Protein AF-A0A2K2FFT9-F1 (afdb_monomer)

Foldseek 3Di:
DVVVVVVVVVVVVVVVVVVVVVVVVVVVVVVVVCVVPDDDDDDDDDDDDDDDDDDDDPDPDPPDPPDPPVPPCVVVQVVVQVVVCVVVVHDPPDPDGDPDDDDDDPPDDPVVVVVVVVVVVVVD

Sequence (124 aa):
MELAINLTIVGMVVVFIVLILLSAIISLFSKIASAGKTGGKDKMNTKDNDMPAPQAHKDVVEESTAYIEQKDDSELVAVLTAAVIAAMGGSSESNIHVKSYRRIPQISPVWNSVSRKEQIAAKL

Mean predicted aligned error: 20.03 Å

pLDDT: mean 73.74, std 20.92, range [33.72, 97.5]

Radius of gyration: 28.75 Å; Cα contacts (8 Å, |Δi|>4): 12; chains: 1; bounding box: 50×47×72 Å

Organism: NCBI:txid84032

Structure (mmCIF, N/CA/C/O backbone):
data_AF-A0A2K2FFT9-F1
#
_entry.id   AF-A0A2K2FFT9-F1
#
loop_
_atom_site.group_PDB
_atom_site.id
_atom_site.type_symbol
_atom_site.label_atom_id
_atom_site.label_alt_id
_atom_site.label_comp_id
_atom_site.label_asym_id
_atom_site.label_entity_id
_atom_site.label_seq_id
_atom_site.pdbx_PDB_ins_code
_atom_site.Cartn_x
_atom_site.Cartn_y
_atom_site.Cartn_z
_atom_site.occupancy
_atom_site.B_iso_or_equiv
_atom_site.auth_seq_id
_atom_site.auth_comp_id
_atom_site.auth_asym_id
_atom_site.auth_atom_id
_atom_site.pdbx_PDB_model_num
ATOM 1 N N . MET A 1 1 ? 25.307 18.619 -41.785 1.00 67.00 1 MET A N 1
ATOM 2 C CA . MET A 1 1 ? 23.922 18.096 -41.759 1.00 67.00 1 MET A CA 1
ATOM 3 C C . MET A 1 1 ? 23.912 16.570 -41.840 1.00 67.00 1 MET A C 1
ATOM 5 O O . MET A 1 1 ? 23.289 15.959 -40.987 1.00 67.00 1 MET A O 1
ATOM 9 N N . GLU A 1 2 ? 24.708 15.966 -42.728 1.00 78.81 2 GLU A N 1
ATOM 10 C CA . GLU A 1 2 ? 24.891 14.501 -42.862 1.00 78.81 2 GLU A CA 1
ATOM 11 C C . GLU A 1 2 ? 25.230 13.736 -41.561 1.00 78.81 2 GLU A C 1
ATOM 13 O O . GLU A 1 2 ? 24.678 12.677 -41.282 1.00 78.81 2 GLU A O 1
ATOM 18 N N . LEU A 1 3 ? 26.110 14.273 -40.707 1.00 83.44 3 LEU A N 1
ATOM 19 C CA . LEU A 1 3 ? 26.482 13.614 -39.443 1.00 83.44 3 LEU A CA 1
ATOM 20 C C . LEU A 1 3 ? 25.303 13.465 -38.470 1.00 83.44 3 LEU A C 1
ATOM 22 O O . LEU A 1 3 ? 25.175 12.438 -37.808 1.00 83.44 3 LEU A O 1
ATOM 26 N N . ALA A 1 4 ? 24.437 14.479 -38.397 1.00 87.94 4 ALA A N 1
ATOM 27 C CA . ALA A 1 4 ? 23.299 14.474 -37.485 1.00 87.94 4 ALA A CA 1
ATOM 28 C C . ALA A 1 4 ? 22.233 13.465 -37.932 1.00 87.94 4 ALA A C 1
ATOM 30 O O . ALA A 1 4 ? 21.726 12.718 -37.101 1.00 87.94 4 ALA A O 1
ATOM 31 N N . ILE A 1 5 ? 21.939 13.396 -39.236 1.00 91.06 5 ILE A N 1
ATOM 32 C CA . ILE A 1 5 ? 20.963 12.441 -39.779 1.00 91.06 5 ILE A CA 1
ATOM 33 C C . ILE A 1 5 ? 21.455 10.990 -39.667 1.00 91.06 5 ILE A C 1
ATOM 35 O O . ILE A 1 5 ? 20.684 10.103 -39.312 1.00 91.06 5 ILE A O 1
ATOM 39 N N . ASN A 1 6 ? 22.753 10.739 -39.863 1.00 92.94 6 ASN A N 1
ATOM 40 C CA . ASN A 1 6 ? 23.314 9.400 -39.681 1.00 92.94 6 ASN A CA 1
ATOM 41 C C . ASN A 1 6 ? 23.254 8.959 -38.213 1.00 92.94 6 ASN A C 1
ATOM 43 O O . ASN A 1 6 ? 22.894 7.819 -37.927 1.00 92.94 6 ASN A O 1
ATOM 47 N N . LEU A 1 7 ? 23.549 9.862 -37.273 1.00 92.88 7 LEU A N 1
ATOM 48 C CA . LEU A 1 7 ? 23.490 9.553 -35.846 1.00 92.88 7 LEU A CA 1
ATOM 49 C C . LEU A 1 7 ? 22.060 9.262 -35.369 1.00 92.88 7 LEU A C 1
ATOM 51 O O . LEU A 1 7 ? 21.868 8.347 -34.570 1.00 92.88 7 LEU A O 1
ATOM 55 N N . THR A 1 8 ? 21.051 9.989 -35.860 1.00 93.19 8 THR A N 1
ATOM 56 C CA . THR A 1 8 ? 19.649 9.733 -35.487 1.00 93.19 8 THR A CA 1
ATOM 57 C C . THR A 1 8 ? 19.132 8.423 -36.068 1.00 93.19 8 THR A C 1
ATOM 59 O O . THR A 1 8 ? 18.464 7.681 -35.355 1.00 93.19 8 THR A O 1
ATOM 62 N N . ILE A 1 9 ? 19.478 8.092 -37.316 1.00 95.38 9 ILE A N 1
ATOM 63 C CA . ILE A 1 9 ? 19.115 6.808 -37.932 1.00 95.38 9 ILE A CA 1
ATOM 64 C C . ILE A 1 9 ? 19.760 5.654 -37.164 1.00 95.38 9 ILE A C 1
ATOM 66 O O . ILE A 1 9 ? 19.070 4.711 -36.782 1.00 95.38 9 ILE A O 1
ATOM 70 N N . VAL A 1 10 ? 21.062 5.745 -36.877 1.00 95.38 10 VAL A N 1
ATOM 71 C CA . VAL A 1 10 ? 21.776 4.717 -36.107 1.00 95.38 10 VAL A CA 1
ATOM 72 C C . VAL A 1 10 ? 21.190 4.594 -34.701 1.00 95.38 10 VAL A C 1
ATOM 74 O O . VAL A 1 10 ? 20.893 3.485 -34.265 1.00 95.38 10 VAL A O 1
ATOM 77 N N . GLY A 1 11 ? 20.947 5.711 -34.010 1.00 95.25 11 GLY A N 1
ATOM 78 C CA . GLY A 1 11 ? 20.316 5.710 -32.691 1.00 95.25 11 GLY A CA 1
ATOM 79 C C . GLY A 1 11 ? 18.924 5.074 -32.708 1.00 95.25 11 GLY A C 1
ATOM 80 O O . GLY A 1 11 ? 18.627 4.231 -31.864 1.00 95.25 11 GLY A O 1
ATOM 81 N N . MET A 1 12 ? 18.096 5.403 -33.703 1.00 95.06 12 MET A N 1
ATOM 82 C CA . MET A 1 12 ? 16.751 4.843 -33.847 1.00 95.06 12 MET A CA 1
ATOM 83 C C . MET A 1 12 ? 16.784 3.331 -34.104 1.00 95.06 12 MET A C 1
ATOM 85 O O . MET A 1 12 ? 16.020 2.591 -33.487 1.00 95.06 12 MET A O 1
ATOM 89 N N . VAL A 1 13 ? 17.706 2.854 -34.947 1.00 97.00 13 VAL A N 1
ATOM 90 C CA . VAL A 1 13 ? 17.895 1.419 -35.213 1.00 97.00 13 VAL A CA 1
ATOM 91 C C . VAL A 1 13 ? 18.399 0.685 -33.970 1.00 97.00 13 VAL A C 1
ATOM 93 O O . VAL A 1 13 ? 17.861 -0.366 -33.624 1.00 97.00 13 VAL A O 1
ATOM 96 N N . VAL A 1 14 ? 19.390 1.236 -33.262 1.00 96.88 14 VAL A N 1
ATOM 97 C CA . VAL A 1 14 ? 19.937 0.622 -32.041 1.00 96.88 14 VAL A CA 1
ATOM 98 C C . VAL A 1 14 ? 18.859 0.496 -30.968 1.00 96.88 14 VAL A C 1
ATOM 100 O O . VAL A 1 14 ? 18.700 -0.581 -30.398 1.00 96.88 14 VAL A O 1
ATOM 103 N N . VAL A 1 15 ? 18.071 1.548 -30.728 1.00 96.75 15 VAL A N 1
ATOM 104 C CA . VAL A 1 15 ? 16.961 1.501 -29.763 1.00 96.75 15 VAL A CA 1
ATOM 105 C C . VAL A 1 15 ? 15.940 0.435 -30.161 1.00 96.75 15 VAL A C 1
ATOM 107 O O . VAL A 1 15 ? 15.517 -0.351 -29.314 1.00 96.75 15 VAL A O 1
ATOM 110 N N . PHE A 1 16 ? 15.589 0.343 -31.446 1.00 97.38 16 PHE A N 1
ATOM 111 C CA . PHE A 1 16 ? 14.656 -0.671 -31.939 1.00 97.38 16 PHE A CA 1
ATOM 112 C C . PHE A 1 16 ? 15.170 -2.101 -31.697 1.00 97.38 16 PHE A C 1
ATOM 114 O O . PHE A 1 16 ? 14.426 -2.953 -31.210 1.00 97.38 16 PHE A O 1
ATOM 121 N N . ILE A 1 17 ? 16.460 -2.353 -31.950 1.00 97.50 17 ILE A N 1
ATOM 122 C CA . ILE A 1 17 ? 17.105 -3.649 -31.684 1.00 97.50 17 ILE A CA 1
ATOM 123 C C . ILE A 1 17 ? 17.099 -3.966 -30.185 1.00 97.50 17 ILE A C 1
ATOM 125 O O . ILE A 1 17 ? 16.756 -5.083 -29.800 1.00 97.50 17 ILE A O 1
ATOM 129 N N . VAL A 1 18 ? 17.439 -2.997 -29.330 1.00 97.25 18 VAL A N 1
ATOM 130 C CA . VAL A 1 18 ? 17.451 -3.183 -27.870 1.00 97.25 18 VAL A CA 1
ATOM 131 C C . VAL A 1 18 ? 16.061 -3.559 -27.353 1.00 97.25 18 VAL A C 1
ATOM 133 O O . VAL A 1 18 ? 15.947 -4.487 -26.554 1.00 97.25 18 VAL A O 1
ATOM 136 N N . LEU A 1 19 ? 14.998 -2.909 -27.839 1.00 96.56 19 LEU A N 1
ATOM 137 C CA . LEU A 1 19 ? 13.622 -3.235 -27.448 1.00 96.56 19 LEU A CA 1
ATOM 138 C C . LEU A 1 19 ? 13.206 -4.646 -27.888 1.00 96.56 19 LEU A C 1
ATOM 140 O O . LEU A 1 19 ? 12.595 -5.374 -27.102 1.00 96.56 19 LEU A O 1
ATOM 144 N N . ILE A 1 20 ? 13.569 -5.060 -29.107 1.00 96.19 20 ILE A N 1
ATOM 145 C CA . ILE A 1 20 ? 13.310 -6.423 -29.599 1.00 96.19 20 ILE A CA 1
ATOM 146 C C . ILE A 1 20 ? 14.047 -7.454 -28.742 1.00 96.19 20 ILE A C 1
ATOM 148 O O . ILE A 1 20 ? 13.443 -8.442 -28.326 1.00 96.19 20 ILE A O 1
ATOM 152 N N . LEU A 1 21 ? 15.331 -7.228 -28.449 1.00 96.75 21 LEU A N 1
ATOM 153 C CA . LEU A 1 21 ? 16.128 -8.135 -27.622 1.00 96.75 21 LEU A CA 1
ATOM 154 C C . LEU A 1 21 ? 15.559 -8.247 -26.209 1.00 96.75 21 LEU A C 1
ATOM 156 O O . LEU A 1 21 ? 15.412 -9.354 -25.696 1.00 96.75 21 LEU A O 1
ATOM 160 N N . LEU A 1 22 ? 15.182 -7.122 -25.598 1.00 95.62 22 LEU A N 1
ATOM 161 C CA . LEU A 1 22 ? 14.599 -7.112 -24.261 1.00 95.62 22 LEU A CA 1
ATOM 162 C C . LEU A 1 22 ? 13.266 -7.874 -24.233 1.00 95.62 22 LEU A C 1
ATOM 164 O O . LEU A 1 22 ? 13.054 -8.718 -23.363 1.00 95.62 22 LEU A O 1
ATOM 168 N N . SER A 1 23 ? 12.407 -7.648 -25.232 1.00 93.94 23 SER A N 1
ATOM 169 C CA . SER A 1 23 ? 11.148 -8.381 -25.399 1.00 93.94 23 SER A CA 1
ATOM 170 C C . SER A 1 23 ? 11.375 -9.887 -25.585 1.00 93.94 23 SER A C 1
ATOM 172 O O . SER A 1 23 ? 10.724 -10.697 -24.922 1.00 93.94 23 SER A O 1
ATOM 174 N N . ALA A 1 24 ? 12.341 -10.277 -26.421 1.00 94.00 24 ALA A N 1
ATOM 175 C CA . ALA A 1 24 ? 12.678 -11.676 -26.671 1.00 94.00 24 ALA A CA 1
ATOM 176 C C . ALA A 1 24 ? 13.196 -12.384 -25.409 1.00 94.00 24 ALA A C 1
ATOM 178 O O . ALA A 1 24 ? 12.773 -13.503 -25.121 1.00 94.00 24 ALA A O 1
ATOM 179 N N . ILE A 1 25 ? 14.060 -11.726 -24.627 1.00 93.81 25 ILE A N 1
ATOM 180 C CA . ILE A 1 25 ? 14.590 -12.266 -23.366 1.00 93.81 25 ILE A CA 1
ATOM 181 C C . ILE A 1 25 ? 13.456 -12.483 -22.358 1.00 93.81 25 ILE A C 1
ATOM 183 O O . ILE A 1 25 ? 13.342 -13.571 -21.794 1.00 93.81 25 ILE A O 1
ATOM 187 N N . ILE A 1 26 ? 12.576 -11.492 -22.172 1.00 92.19 26 ILE A N 1
ATOM 188 C CA . ILE A 1 26 ? 11.420 -11.608 -21.268 1.00 92.19 26 ILE A CA 1
ATOM 189 C C . ILE A 1 26 ? 10.485 -12.735 -21.729 1.00 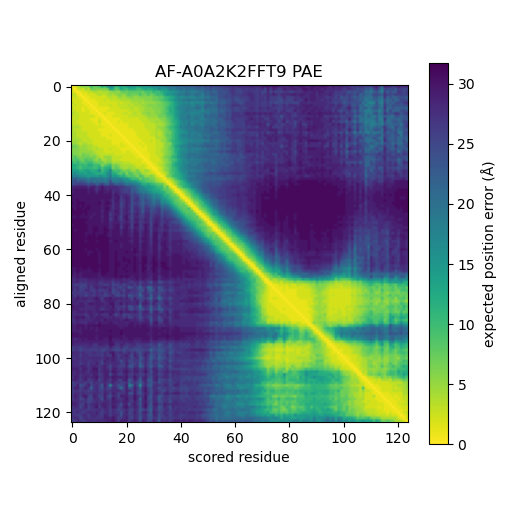92.19 26 ILE A C 1
ATOM 191 O O . ILE A 1 26 ? 10.027 -13.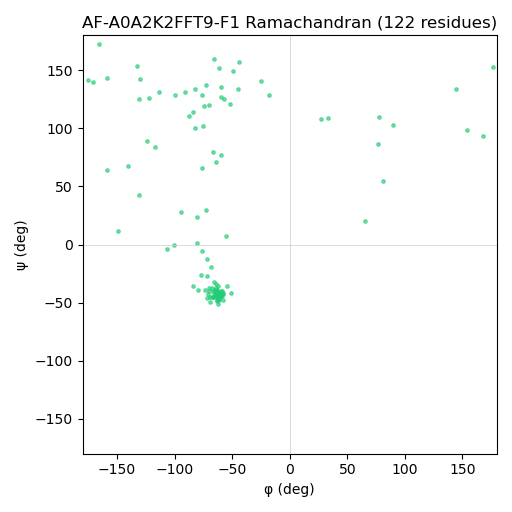532 -20.911 1.00 92.19 26 ILE A O 1
ATOM 195 N N . SER A 1 27 ? 10.235 -12.849 -23.037 1.00 88.94 27 SER A N 1
ATOM 196 C CA . SER A 1 27 ? 9.407 -13.918 -23.606 1.00 88.94 27 SER A CA 1
ATOM 197 C C . SER A 1 27 ? 10.020 -15.301 -23.381 1.00 88.94 27 SER A C 1
ATOM 199 O O . SER A 1 27 ? 9.308 -16.239 -23.024 1.00 88.94 27 SER A O 1
ATOM 201 N N . LEU A 1 28 ? 11.342 -15.436 -23.517 1.00 87.44 28 LEU A N 1
ATOM 202 C CA . LEU A 1 28 ? 12.043 -16.696 -23.291 1.00 87.44 28 LEU A CA 1
ATOM 203 C C . LEU A 1 28 ? 12.000 -17.103 -21.812 1.00 87.44 28 LEU A C 1
ATOM 205 O O . LEU A 1 28 ? 11.645 -18.243 -21.515 1.00 87.44 28 LEU A O 1
ATOM 209 N N . PHE A 1 29 ? 12.258 -16.170 -20.889 1.00 85.44 29 PHE A N 1
ATOM 210 C CA . PHE A 1 29 ? 12.095 -16.406 -19.450 1.00 85.44 29 PHE A CA 1
ATOM 211 C C . PHE A 1 29 ? 10.654 -16.767 -19.088 1.00 85.44 29 PHE A C 1
ATOM 213 O O . PHE A 1 29 ? 10.437 -17.720 -18.346 1.00 85.44 29 PHE A O 1
ATOM 220 N N . SER A 1 30 ? 9.666 -16.066 -19.648 1.00 78.31 30 SER A N 1
ATOM 221 C CA . SER A 1 30 ? 8.248 -16.382 -19.456 1.00 78.31 30 SER A CA 1
ATOM 222 C C . SER A 1 30 ? 7.910 -17.784 -19.963 1.00 78.31 30 SER A C 1
ATOM 224 O O . SER A 1 30 ? 7.233 -18.540 -19.270 1.00 78.31 30 SER A O 1
ATOM 226 N N . LYS A 1 31 ? 8.423 -18.182 -21.131 1.00 77.81 31 LYS A N 1
ATOM 227 C CA . LYS A 1 31 ? 8.170 -19.500 -21.723 1.00 77.81 31 LYS A CA 1
ATOM 228 C C . LYS A 1 31 ? 8.852 -20.628 -20.946 1.00 77.81 31 LYS A C 1
ATOM 230 O O . LYS A 1 31 ? 8.249 -21.681 -20.778 1.00 77.81 31 LYS A O 1
ATOM 235 N N . ILE A 1 32 ? 10.060 -20.398 -20.426 1.00 77.50 32 ILE A N 1
ATOM 236 C CA . ILE A 1 32 ? 10.776 -21.345 -19.555 1.00 77.50 32 ILE A CA 1
ATOM 237 C C . ILE A 1 32 ? 10.076 -21.462 -18.192 1.00 77.50 32 ILE A C 1
ATOM 239 O O . ILE A 1 32 ? 9.832 -22.572 -17.728 1.00 77.50 32 ILE A O 1
ATOM 243 N N . ALA A 1 33 ? 9.673 -20.343 -17.582 1.00 69.56 33 ALA A N 1
ATOM 244 C CA . ALA A 1 33 ? 8.916 -20.334 -16.328 1.00 69.56 33 ALA A CA 1
ATOM 245 C C . ALA A 1 33 ? 7.526 -20.983 -16.479 1.00 69.56 33 ALA A C 1
ATOM 247 O O . ALA A 1 33 ? 7.052 -21.664 -15.573 1.00 69.56 33 ALA A O 1
ATOM 248 N N . SER A 1 34 ? 6.894 -20.830 -17.646 1.00 61.16 34 SER A N 1
ATOM 249 C CA . SER A 1 34 ? 5.608 -21.464 -17.965 1.00 61.16 34 SER A CA 1
ATOM 250 C C . SER A 1 34 ? 5.749 -22.950 -18.307 1.00 61.16 34 SER A C 1
ATOM 252 O O . SER A 1 34 ? 4.816 -23.713 -18.078 1.00 61.16 34 SER A O 1
ATOM 254 N N . ALA A 1 35 ? 6.909 -23.397 -18.802 1.00 59.22 35 ALA A N 1
ATOM 255 C CA . ALA A 1 35 ? 7.176 -24.810 -19.084 1.00 59.22 35 ALA A CA 1
ATOM 256 C C . ALA A 1 35 ? 7.273 -25.677 -17.811 1.00 59.22 35 ALA A C 1
ATOM 258 O O . ALA A 1 35 ? 7.080 -26.887 -17.890 1.00 59.22 35 ALA A O 1
ATOM 259 N N . GLY A 1 36 ? 7.500 -25.074 -16.637 1.00 56.81 36 GLY A N 1
ATOM 260 C CA . GLY A 1 36 ? 7.397 -25.748 -15.335 1.00 56.81 36 GLY A CA 1
ATOM 261 C C . GLY A 1 36 ? 5.958 -25.982 -14.846 1.00 56.81 36 GLY A C 1
ATOM 262 O O . GLY A 1 36 ? 5.761 -26.638 -13.825 1.00 56.81 36 GLY A O 1
ATOM 263 N N . LYS A 1 37 ? 4.942 -25.469 -15.556 1.00 52.72 37 LYS A N 1
ATOM 264 C CA . LYS A 1 37 ? 3.519 -25.619 -15.224 1.00 52.72 37 LYS A CA 1
ATOM 265 C C . LYS A 1 37 ? 2.821 -26.394 -16.346 1.00 52.72 37 LYS A C 1
ATOM 267 O O . LYS A 1 37 ? 2.281 -25.828 -17.290 1.00 52.72 37 LYS A O 1
ATOM 272 N N . THR A 1 38 ? 2.910 -27.718 -16.256 1.00 48.16 38 THR A N 1
ATOM 273 C CA . THR A 1 38 ? 2.337 -28.699 -17.187 1.00 48.16 38 THR A CA 1
ATOM 274 C C . THR A 1 38 ? 0.894 -28.396 -17.601 1.00 48.16 38 THR A C 1
ATOM 276 O O . THR A 1 38 ? 0.025 -28.232 -16.752 1.00 48.16 38 THR A O 1
ATOM 279 N N . GLY A 1 39 ? 0.641 -28.507 -18.909 1.00 44.03 39 GLY A N 1
ATOM 280 C CA . GLY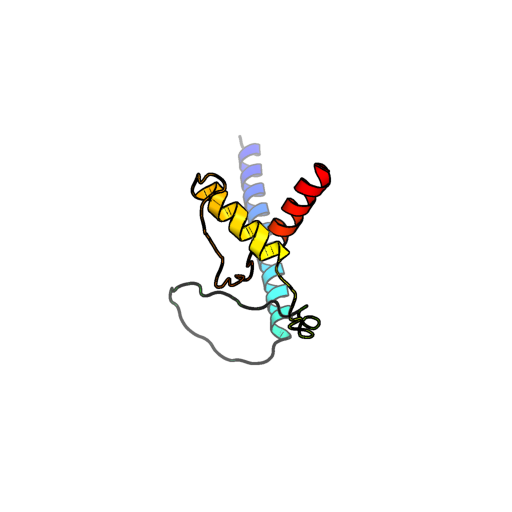 A 1 39 ? -0.571 -29.135 -19.442 1.00 44.03 39 GLY A CA 1
ATOM 281 C C . GLY A 1 39 ? -1.786 -28.236 -19.662 1.00 44.03 39 GLY A C 1
ATOM 282 O O . GLY A 1 39 ? -2.560 -27.980 -18.749 1.00 44.03 39 GLY A O 1
ATOM 283 N N . GLY A 1 40 ? -2.031 -27.885 -20.926 1.00 37.75 40 GLY A N 1
ATOM 284 C CA . GLY A 1 40 ? -3.316 -27.345 -21.367 1.00 37.75 40 GLY A CA 1
ATOM 285 C C . GLY A 1 40 ? -3.266 -26.752 -22.771 1.00 37.75 40 GLY A C 1
ATOM 286 O O . GLY A 1 40 ? -2.924 -25.590 -22.941 1.00 37.75 40 GLY A O 1
ATOM 287 N N . LYS A 1 41 ? -3.611 -27.576 -23.767 1.00 42.84 41 LYS A N 1
ATOM 288 C CA . LYS A 1 41 ? -4.122 -27.195 -25.102 1.00 42.84 41 LYS A CA 1
ATOM 289 C C . LYS A 1 41 ? -5.183 -26.081 -24.955 1.00 42.84 41 LYS A C 1
ATOM 291 O O . LYS A 1 41 ? -5.833 -26.018 -23.924 1.00 42.84 41 LYS A O 1
ATOM 296 N N . ASP A 1 42 ? -5.514 -25.224 -25.905 1.00 39.91 42 ASP A N 1
ATOM 297 C CA . ASP A 1 42 ? -5.269 -25.143 -27.334 1.00 39.91 42 ASP A CA 1
ATOM 298 C C . ASP A 1 42 ? -5.619 -23.705 -27.759 1.00 39.91 42 ASP A C 1
ATOM 300 O O . ASP A 1 42 ? -6.157 -22.906 -26.993 1.00 39.91 42 ASP A O 1
ATOM 304 N N . LYS A 1 43 ? -5.310 -23.406 -29.012 1.00 43.84 43 LYS A N 1
ATOM 305 C CA . LYS A 1 43 ? -5.573 -22.158 -29.731 1.00 43.84 43 LYS A CA 1
ATOM 306 C C . LYS A 1 43 ? -7.028 -21.665 -29.606 1.00 43.84 43 LYS A C 1
ATOM 308 O O . LYS A 1 43 ? -7.952 -22.466 -29.673 1.00 43.84 43 LYS A O 1
ATOM 313 N N . MET A 1 44 ? -7.208 -20.340 -29.651 1.00 34.31 44 MET A N 1
ATOM 314 C CA . MET A 1 44 ? -7.873 -19.615 -30.757 1.00 34.31 44 MET A CA 1
ATOM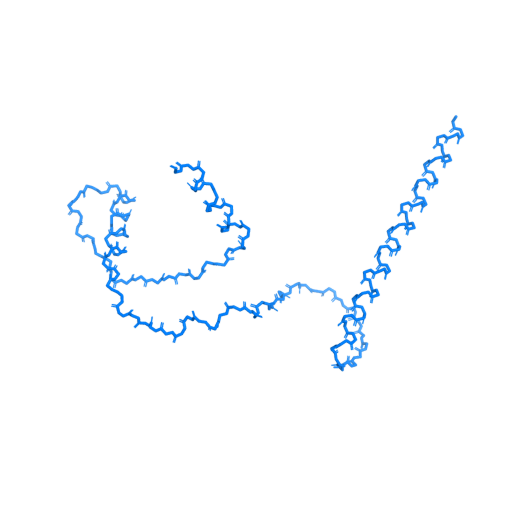 315 C C . MET A 1 44 ? -8.702 -18.405 -30.268 1.00 34.31 44 MET A C 1
ATOM 317 O O . MET A 1 44 ? -9.553 -18.530 -29.398 1.00 34.31 44 MET A O 1
ATOM 321 N N . ASN A 1 45 ? -8.510 -17.289 -30.981 1.00 34.56 45 ASN A N 1
ATOM 322 C CA . ASN A 1 45 ? -9.378 -16.114 -31.141 1.00 34.56 45 ASN A CA 1
ATOM 323 C C . ASN A 1 45 ? -9.455 -15.065 -30.019 1.00 34.56 45 ASN A C 1
ATOM 325 O O . ASN A 1 45 ? -10.097 -15.237 -28.993 1.00 34.56 45 ASN A O 1
ATOM 329 N N . THR A 1 46 ? -8.876 -13.901 -30.343 1.00 38.28 46 THR A N 1
ATOM 330 C CA . THR A 1 46 ? -9.610 -12.638 -30.531 1.00 38.28 46 THR A CA 1
ATOM 331 C C . THR A 1 46 ? -10.914 -12.524 -29.751 1.00 38.28 46 THR A C 1
ATOM 333 O O . THR A 1 46 ? -11.928 -13.074 -30.171 1.00 38.28 46 THR A O 1
ATOM 336 N N . LYS A 1 47 ? -10.938 -11.691 -28.717 1.00 33.72 47 LYS A N 1
ATOM 337 C CA . LYS A 1 47 ? -11.406 -10.297 -28.773 1.00 33.72 47 LYS A CA 1
ATOM 338 C C . LYS A 1 47 ? -11.351 -9.734 -27.357 1.00 33.72 47 LYS A C 1
ATOM 340 O O . LYS A 1 47 ? -11.426 -10.492 -26.396 1.00 33.72 47 LYS A O 1
ATOM 345 N N . ASP A 1 48 ? -11.192 -8.422 -27.287 1.00 41.62 48 ASP A N 1
ATOM 346 C CA . ASP A 1 48 ? -11.420 -7.557 -26.134 1.00 41.62 48 ASP A CA 1
ATOM 347 C C . ASP A 1 48 ? -12.293 -8.185 -25.045 1.00 41.62 48 ASP A C 1
ATOM 349 O O . ASP A 1 48 ? -13.402 -8.632 -25.335 1.00 41.62 48 ASP A O 1
ATOM 353 N N . ASN A 1 49 ? -11.825 -8.159 -23.802 1.00 33.97 49 ASN A N 1
ATOM 354 C CA . ASN A 1 49 ? -12.604 -7.658 -22.677 1.00 33.97 49 ASN A CA 1
ATOM 355 C C . ASN A 1 49 ? -11.759 -7.657 -21.409 1.00 33.97 49 ASN A C 1
ATOM 357 O O . ASN A 1 49 ? -10.960 -8.561 -21.175 1.00 33.97 49 ASN A O 1
ATOM 361 N N . ASP A 1 50 ? -11.993 -6.601 -20.639 1.00 35.69 50 ASP A N 1
ATOM 362 C CA . ASP A 1 50 ? -11.991 -6.563 -19.186 1.00 35.69 50 ASP A CA 1
ATOM 363 C C . ASP A 1 50 ? -11.016 -7.480 -18.468 1.00 35.69 50 ASP A C 1
ATOM 365 O O . ASP A 1 50 ? -11.211 -8.679 -18.329 1.00 35.69 50 ASP A O 1
ATOM 369 N N . MET A 1 51 ? -10.013 -6.827 -17.904 1.00 39.06 51 MET A N 1
ATOM 370 C CA . MET A 1 51 ? -9.171 -7.302 -16.825 1.00 39.06 51 MET A CA 1
ATOM 371 C C . MET A 1 51 ? -10.011 -7.802 -15.631 1.00 39.06 51 MET A C 1
ATOM 373 O O . MET A 1 51 ? -10.670 -6.985 -14.983 1.00 39.06 51 MET A O 1
ATOM 377 N N . PRO A 1 52 ? -9.881 -9.079 -15.214 1.00 43.38 52 PRO A N 1
ATOM 378 C CA . PRO A 1 52 ? -10.097 -9.468 -13.834 1.00 43.38 52 PRO A CA 1
ATOM 379 C C . PRO A 1 52 ? -8.768 -9.941 -13.226 1.00 43.38 52 PRO A C 1
ATOM 381 O O . PRO A 1 52 ? -8.014 -10.733 -13.789 1.00 43.38 52 PRO A O 1
ATOM 384 N N . ALA A 1 53 ? -8.505 -9.391 -12.048 1.00 45.94 53 ALA A N 1
ATOM 385 C CA . ALA A 1 53 ? -7.424 -9.653 -11.106 1.00 45.94 53 ALA A CA 1
ATOM 386 C C . ALA A 1 53 ? -6.747 -11.040 -11.144 1.00 45.94 53 ALA A C 1
ATOM 388 O O . ALA A 1 53 ? -7.417 -12.072 -11.106 1.00 45.94 53 ALA A O 1
ATOM 389 N N . PRO A 1 54 ? -5.416 -11.066 -10.978 1.00 45.94 54 PRO A N 1
ATOM 390 C CA . PRO A 1 54 ? -4.760 -12.220 -10.369 1.00 45.94 54 PRO A CA 1
ATOM 391 C C . PRO A 1 54 ? -4.689 -12.127 -8.841 1.00 45.94 54 PRO A C 1
ATOM 393 O O . PRO A 1 54 ? -3.937 -11.348 -8.255 1.00 45.94 54 PRO A O 1
ATOM 396 N N . GLN A 1 55 ? -5.464 -13.002 -8.205 1.00 45.72 55 GLN A N 1
ATOM 397 C CA . GLN A 1 55 ? -5.148 -13.563 -6.898 1.00 45.72 55 GLN A CA 1
ATOM 398 C C . GLN A 1 55 ? -3.807 -14.309 -6.965 1.00 45.72 55 GLN A C 1
ATOM 400 O O . GLN A 1 55 ? -3.609 -15.103 -7.883 1.00 45.72 55 GLN A O 1
ATOM 405 N N . ALA A 1 56 ? -2.943 -14.095 -5.969 1.00 42.41 56 ALA A N 1
ATOM 406 C CA . ALA A 1 56 ? -2.197 -15.121 -5.223 1.00 42.41 56 ALA A CA 1
ATOM 407 C C . ALA A 1 56 ? -0.893 -14.542 -4.651 1.00 42.41 56 ALA A C 1
ATOM 409 O O . ALA A 1 56 ? 0.137 -14.526 -5.312 1.00 42.41 56 ALA A O 1
ATOM 410 N N . HIS A 1 57 ? -0.919 -14.171 -3.374 1.00 40.62 57 HIS A N 1
ATOM 411 C CA . HIS A 1 57 ? 0.222 -14.416 -2.497 1.00 40.62 57 HIS A CA 1
ATOM 412 C C . HIS A 1 57 ? -0.298 -15.227 -1.312 1.00 40.62 57 HIS A C 1
ATOM 414 O O . HIS A 1 57 ? -0.799 -14.695 -0.326 1.00 40.62 57 HIS A O 1
ATOM 420 N N . LYS A 1 58 ? -0.258 -16.551 -1.491 1.00 49.50 58 LYS A N 1
ATOM 421 C CA . LYS A 1 58 ? -0.127 -17.506 -0.397 1.00 49.50 58 LYS A CA 1
ATOM 422 C C . LYS A 1 58 ? 1.360 -17.562 -0.083 1.00 49.50 58 LYS A C 1
ATOM 424 O O . LYS A 1 58 ? 2.096 -18.162 -0.848 1.00 49.50 58 LYS A O 1
ATOM 429 N N . ASP A 1 59 ? 1.768 -16.868 0.962 1.00 48.56 59 ASP A N 1
ATOM 430 C CA . ASP A 1 59 ? 2.769 -17.343 1.913 1.00 48.56 59 ASP A CA 1
ATOM 431 C C . ASP A 1 59 ? 2.785 -16.364 3.089 1.00 48.56 59 ASP A C 1
ATOM 433 O O . ASP A 1 59 ? 2.662 -15.155 2.901 1.00 48.56 59 ASP A O 1
ATOM 437 N N . VAL A 1 60 ? 2.915 -16.908 4.298 1.00 46.38 60 VAL A N 1
ATOM 438 C CA . VAL A 1 60 ? 2.876 -16.220 5.603 1.00 46.38 60 VAL A CA 1
ATOM 439 C C . VAL A 1 60 ? 1.472 -15.905 6.151 1.00 46.38 60 VAL A C 1
ATOM 441 O O . VAL A 1 60 ? 1.171 -14.783 6.541 1.00 46.38 60 VAL A O 1
ATOM 444 N N . VAL A 1 61 ? 0.610 -16.920 6.260 1.00 49.62 61 VAL A N 1
ATOM 445 C CA . VAL A 1 61 ? -0.429 -16.954 7.312 1.00 49.62 61 VAL A CA 1
ATOM 446 C C . VAL A 1 61 ? -0.543 -18.387 7.826 1.00 49.62 61 VAL A C 1
ATOM 448 O O . VAL A 1 61 ? -1.528 -19.076 7.591 1.00 49.62 61 VAL A O 1
ATOM 451 N N . GLU A 1 62 ? 0.498 -18.862 8.499 1.00 49.44 62 GLU A N 1
ATOM 452 C CA . GLU A 1 62 ? 0.423 -20.098 9.284 1.00 49.44 62 GLU A CA 1
ATOM 453 C C . GLU A 1 62 ? 1.005 -19.873 10.684 1.00 49.44 62 GLU A C 1
ATOM 455 O O . GLU A 1 62 ? 1.740 -20.689 11.209 1.00 49.44 62 GLU A O 1
ATOM 460 N N . GLU A 1 63 ? 0.679 -18.727 11.293 1.00 48.78 63 GLU A N 1
ATOM 461 C CA . GLU A 1 63 ? 0.776 -18.538 12.747 1.00 48.78 63 GLU A CA 1
ATOM 462 C C . GLU A 1 63 ? -0.126 -17.374 13.202 1.00 48.78 63 GLU A C 1
ATOM 464 O O . GLU A 1 63 ? 0.319 -16.312 13.619 1.00 48.78 63 GLU A O 1
ATOM 469 N N . SER A 1 64 ? -1.443 -17.516 13.041 1.00 45.25 64 SER A N 1
ATOM 470 C CA . SER A 1 64 ? -2.404 -16.617 13.714 1.00 45.25 64 SER A CA 1
ATOM 471 C C . SER A 1 64 ? -3.736 -17.302 14.037 1.00 45.25 64 SER A C 1
ATOM 473 O O . SER A 1 64 ? -4.703 -16.641 14.413 1.00 45.25 64 SER A O 1
ATOM 475 N N . THR A 1 65 ? -3.811 -18.628 13.915 1.00 48.31 65 THR A N 1
ATOM 476 C CA . THR A 1 65 ? -5.016 -19.407 14.239 1.00 48.31 65 THR A CA 1
ATOM 477 C C . THR A 1 65 ? -4.993 -19.963 15.659 1.00 48.31 65 THR A C 1
ATOM 479 O O . THR A 1 65 ? -5.618 -20.982 15.939 1.00 48.31 65 THR A O 1
ATOM 482 N N . ALA A 1 66 ? -4.297 -19.297 16.574 1.00 47.00 66 ALA A N 1
ATOM 483 C CA . ALA A 1 66 ? -4.397 -19.596 17.987 1.00 47.00 66 ALA A CA 1
ATOM 484 C C . ALA A 1 66 ? -4.831 -18.322 18.707 1.00 47.00 66 ALA A C 1
ATOM 486 O O . ALA A 1 66 ? -4.215 -17.271 18.558 1.00 47.00 66 ALA A O 1
ATOM 487 N N . TYR A 1 67 ? -5.908 -18.461 19.475 1.00 37.47 67 TYR A N 1
ATOM 488 C CA . TYR A 1 67 ? -6.472 -17.460 20.370 1.00 37.47 67 TYR A CA 1
ATOM 489 C C . TYR A 1 67 ? -7.266 -16.355 19.650 1.00 37.47 67 TYR A C 1
ATOM 491 O O . TYR A 1 67 ? -6.828 -15.219 19.484 1.00 37.47 67 TYR A O 1
ATOM 499 N N . ILE A 1 68 ? -8.558 -16.637 19.425 1.00 46.59 68 ILE A N 1
ATOM 500 C CA . ILE A 1 68 ? -9.566 -15.701 19.945 1.00 46.59 68 ILE A CA 1
ATOM 501 C C . ILE A 1 68 ? -9.333 -15.683 21.460 1.00 46.59 68 ILE A C 1
ATOM 503 O O . ILE A 1 68 ? -9.988 -16.377 22.230 1.00 46.59 68 ILE A O 1
ATOM 507 N N . GLU A 1 69 ? -8.285 -14.977 21.874 1.00 42.69 69 GLU A N 1
ATOM 508 C CA . GLU A 1 69 ? -8.203 -14.455 23.214 1.00 42.69 69 GLU A CA 1
ATOM 509 C C . GLU A 1 69 ? -9.473 -13.617 23.306 1.00 42.69 69 GLU A C 1
ATOM 511 O O . GLU A 1 69 ? -9.735 -12.779 22.433 1.00 42.69 69 GLU A O 1
ATOM 516 N N . GLN A 1 70 ? -10.305 -13.880 24.305 1.00 48.78 70 GLN A N 1
ATOM 517 C CA . GLN A 1 70 ? -11.265 -12.897 24.774 1.00 48.78 70 GLN A CA 1
ATOM 518 C C . GLN A 1 70 ? -10.430 -11.738 25.320 1.00 48.78 70 GLN A C 1
ATOM 520 O O . GLN A 1 70 ? -10.229 -11.594 26.520 1.00 48.78 70 GLN A O 1
ATOM 525 N N . LYS A 1 71 ? -9.797 -11.021 24.394 1.00 54.31 71 LYS A N 1
ATOM 526 C CA . LYS A 1 71 ? -8.884 -9.942 24.657 1.00 54.31 71 LYS A CA 1
ATOM 527 C C . LYS A 1 71 ? -9.787 -8.854 25.173 1.00 54.31 71 LYS A C 1
ATOM 529 O O . LYS A 1 71 ? -10.775 -8.504 24.522 1.00 54.31 71 LYS A O 1
ATOM 534 N N . ASP A 1 72 ? -9.510 -8.433 26.392 1.00 68.56 72 ASP A N 1
ATOM 535 C CA . ASP A 1 72 ? -10.220 -7.348 27.031 1.00 68.56 72 ASP A CA 1
ATOM 536 C C . ASP A 1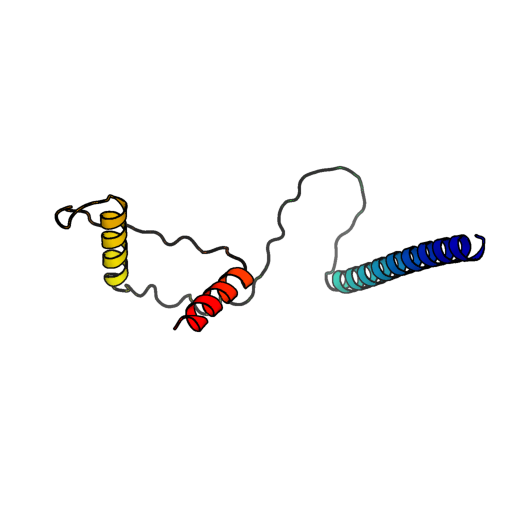 72 ? -9.877 -6.070 26.254 1.00 68.56 72 ASP A C 1
ATOM 538 O O . ASP A 1 72 ? -8.977 -5.315 26.606 1.00 68.56 72 ASP A O 1
ATOM 542 N N . ASP A 1 73 ? -10.547 -5.872 25.115 1.00 84.06 73 ASP A N 1
ATOM 543 C CA . ASP A 1 73 ? -10.363 -4.764 24.174 1.00 84.06 73 ASP A CA 1
ATOM 544 C C . ASP A 1 73 ? -10.932 -3.451 24.775 1.00 84.06 73 ASP A C 1
ATOM 546 O O . ASP A 1 73 ? -11.377 -2.550 24.060 1.00 84.06 73 ASP A O 1
ATOM 550 N N . SER A 1 74 ? -10.913 -3.324 26.105 1.00 86.44 74 SER A N 1
ATOM 551 C CA . SER A 1 74 ? -11.368 -2.173 26.884 1.00 86.44 74 SER A CA 1
ATOM 552 C C . SER A 1 74 ? -10.614 -0.900 26.499 1.00 86.44 74 SER A C 1
ATOM 554 O O . SER A 1 74 ? -11.237 0.143 26.303 1.00 86.44 74 SER A O 1
ATOM 556 N N . GLU A 1 75 ? -9.302 -0.999 26.267 1.00 89.31 75 GLU A N 1
ATOM 557 C CA . GLU A 1 75 ? -8.468 0.091 25.747 1.00 89.31 75 GLU A CA 1
ATOM 558 C C . GLU A 1 75 ? -8.976 0.595 24.388 1.00 89.31 75 GLU A C 1
ATOM 560 O O . GLU A 1 75 ? -9.075 1.798 24.143 1.00 89.31 75 GLU A O 1
ATOM 565 N N . LEU A 1 76 ? -9.362 -0.321 23.498 1.00 90.50 76 LEU A N 1
ATOM 566 C CA . LEU A 1 76 ? -9.837 0.025 22.159 1.00 90.50 76 LEU A CA 1
ATOM 567 C C . LEU A 1 76 ? -11.232 0.627 22.189 1.00 90.50 76 LEU A C 1
ATOM 569 O O . LEU A 1 76 ? -11.499 1.580 21.459 1.00 90.50 76 LEU A O 1
ATOM 573 N N . VAL A 1 77 ? -12.112 0.097 23.038 1.00 89.44 77 VAL A N 1
ATOM 574 C CA . VAL A 1 77 ? -13.439 0.669 23.268 1.00 89.44 77 VAL A CA 1
ATOM 575 C C . VAL A 1 77 ? -13.314 2.075 23.859 1.00 89.44 77 VAL A C 1
ATOM 577 O O . VAL A 1 77 ? -14.023 2.973 23.405 1.00 89.44 77 VAL A O 1
ATOM 580 N N . ALA A 1 78 ? -12.386 2.304 24.794 1.00 89.62 78 ALA A N 1
ATOM 581 C CA . ALA A 1 78 ? -12.136 3.620 25.378 1.00 89.62 78 ALA A CA 1
ATOM 582 C C . ALA A 1 78 ? -11.654 4.634 24.329 1.00 89.62 78 ALA A C 1
ATOM 584 O O . ALA A 1 78 ? -12.251 5.702 24.186 1.00 89.62 78 ALA A O 1
ATOM 585 N N . VAL A 1 79 ? -10.632 4.283 23.540 1.00 91.75 79 VAL A N 1
ATOM 586 C CA . VAL A 1 79 ? -10.104 5.152 22.474 1.00 91.75 79 VAL A CA 1
ATOM 587 C C . VAL A 1 79 ? -11.154 5.409 21.391 1.00 91.75 79 VAL A C 1
ATOM 589 O O . VAL A 1 79 ? -11.301 6.545 20.945 1.00 91.75 79 VAL A O 1
ATOM 592 N N . LEU A 1 80 ? -11.922 4.390 20.987 1.00 92.00 80 LEU A N 1
ATOM 593 C CA . LEU A 1 80 ? -12.989 4.547 19.997 1.00 92.00 80 LEU A CA 1
ATOM 594 C C . LEU A 1 80 ? -14.107 5.458 20.515 1.00 92.00 80 LEU A C 1
ATOM 596 O O . LEU A 1 80 ? -14.558 6.340 19.788 1.00 92.00 80 LEU A O 1
ATOM 600 N N . THR A 1 81 ? -14.520 5.286 21.770 1.00 89.50 81 THR A N 1
ATOM 601 C CA . THR A 1 81 ? -15.532 6.142 22.404 1.00 89.50 81 THR A CA 1
ATOM 602 C C . THR A 1 81 ? -15.042 7.587 22.471 1.00 89.50 81 THR A C 1
ATOM 604 O O . THR A 1 81 ? -15.747 8.490 22.027 1.00 89.50 81 THR A O 1
ATOM 607 N N . ALA A 1 82 ? -13.807 7.812 22.927 1.00 88.56 82 ALA A N 1
ATOM 608 C CA . ALA A 1 82 ? -13.199 9.140 22.976 1.00 88.56 82 ALA A CA 1
ATOM 609 C C . ALA A 1 82 ? -13.102 9.792 21.585 1.00 88.56 82 ALA A C 1
ATOM 611 O O . ALA A 1 82 ? -13.446 10.962 21.428 1.00 88.56 82 ALA A O 1
ATOM 612 N N . ALA A 1 83 ? -12.690 9.035 20.564 1.00 90.44 83 ALA A N 1
ATOM 613 C CA . ALA A 1 83 ? -12.604 9.522 19.191 1.00 90.44 83 ALA A CA 1
ATOM 614 C C . ALA A 1 83 ? -13.975 9.925 18.630 1.00 90.44 83 ALA A C 1
ATOM 616 O O . ALA A 1 83 ? -14.081 10.956 17.971 1.00 90.44 83 ALA A O 1
ATOM 617 N N . VAL A 1 84 ? -15.028 9.149 18.909 1.00 89.38 84 VAL A N 1
ATOM 618 C CA . VAL A 1 84 ? -16.399 9.472 18.484 1.00 89.38 84 VAL A CA 1
ATOM 619 C C . VAL A 1 84 ? -16.918 10.719 19.200 1.00 89.38 84 VAL A C 1
ATOM 621 O O . VAL A 1 84 ? -17.451 11.607 18.539 1.00 89.38 84 VAL A O 1
ATOM 624 N N . ILE A 1 85 ? -16.712 10.829 20.517 1.00 88.19 85 ILE A N 1
ATOM 625 C CA . ILE A 1 85 ? -17.087 12.020 21.298 1.00 88.19 85 ILE A CA 1
ATOM 626 C C . ILE A 1 85 ? -16.398 13.269 20.729 1.00 88.19 85 ILE A C 1
ATOM 628 O O . ILE A 1 85 ? -17.060 14.272 20.454 1.00 88.19 85 ILE A O 1
ATOM 632 N N . ALA A 1 86 ? -15.087 13.185 20.479 1.00 87.56 86 ALA A N 1
ATOM 633 C CA . ALA A 1 86 ? -14.309 14.274 19.898 1.00 87.56 86 ALA A CA 1
ATOM 634 C C . ALA A 1 86 ? -14.771 14.629 18.472 1.00 87.56 86 ALA A C 1
ATOM 636 O O . ALA A 1 86 ? -14.915 15.806 18.147 1.00 87.56 86 ALA A O 1
ATOM 637 N N . ALA A 1 87 ? -15.046 13.631 17.626 1.00 86.94 87 ALA A N 1
ATOM 638 C CA . ALA A 1 87 ? -15.514 13.839 16.254 1.00 86.94 87 ALA A CA 1
ATOM 639 C C . ALA A 1 87 ? -16.909 14.482 16.189 1.00 86.94 87 ALA A C 1
ATOM 641 O O . ALA A 1 87 ? -17.191 15.249 15.273 1.00 86.94 87 ALA A O 1
ATOM 642 N N . MET A 1 88 ? -17.772 14.194 17.165 1.00 84.00 88 MET A N 1
ATOM 643 C CA . MET A 1 88 ? -19.098 14.805 17.288 1.00 84.00 88 MET A CA 1
ATOM 644 C C . MET A 1 88 ? -19.062 16.203 17.926 1.00 84.00 88 MET A C 1
ATOM 646 O O . MET A 1 88 ? -20.114 16.811 18.110 1.00 84.00 88 MET A O 1
ATOM 650 N N . GLY A 1 89 ? -17.875 16.726 18.262 1.00 76.38 89 GLY A N 1
ATOM 651 C CA . GLY A 1 89 ? -17.716 18.030 18.911 1.00 76.38 89 GLY A CA 1
ATOM 652 C C . GLY A 1 89 ? -18.300 18.080 20.326 1.00 76.38 89 GLY A C 1
ATOM 653 O O . GLY A 1 89 ? -18.618 19.161 20.818 1.00 76.38 89 GL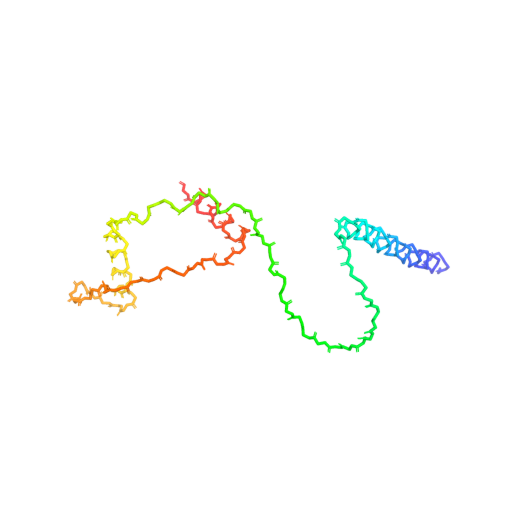Y A O 1
ATOM 654 N N . GLY A 1 90 ? -18.498 16.919 20.960 1.00 63.69 90 GLY A N 1
ATOM 655 C CA . GLY A 1 90 ? -19.167 16.800 22.248 1.00 63.69 90 GLY A CA 1
ATOM 656 C C . GLY A 1 90 ? -18.236 17.075 23.427 1.00 63.69 90 GLY A C 1
ATOM 657 O O . GLY A 1 90 ? -17.140 16.525 23.514 1.00 63.69 90 GLY A O 1
ATOM 658 N N . SER A 1 91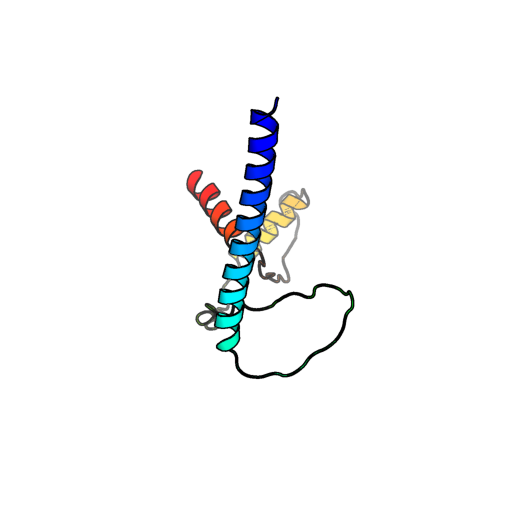 ? -18.715 17.882 24.373 1.00 63.94 91 SER A N 1
ATOM 659 C CA . SER A 1 91 ? -18.186 17.944 25.740 1.00 63.94 91 SER A CA 1
ATOM 660 C C . SER A 1 91 ? -18.445 16.618 26.478 1.00 63.94 91 SER A C 1
ATOM 662 O O . SER A 1 91 ? -19.345 15.862 26.107 1.00 63.94 91 SER A O 1
ATOM 664 N N . SER A 1 92 ? -17.684 16.352 27.544 1.00 59.84 92 SER A N 1
ATOM 665 C CA . SER A 1 92 ? -17.587 15.087 28.304 1.00 59.84 92 SER A CA 1
ATOM 666 C C . SER A 1 92 ? -18.883 14.478 28.890 1.00 59.84 92 SER A C 1
ATOM 668 O O . SER A 1 92 ? -18.798 13.506 29.633 1.00 59.84 92 SER A O 1
ATOM 670 N N . GLU A 1 93 ? -20.070 15.010 28.589 1.00 60.97 93 GLU A N 1
ATOM 671 C CA . GLU A 1 93 ? -21.367 14.571 29.135 1.00 60.97 93 GLU A CA 1
ATOM 672 C C . GLU A 1 93 ? -22.191 13.673 28.197 1.00 60.97 93 GLU A C 1
ATOM 674 O O . GLU A 1 93 ? -23.283 13.228 28.554 1.00 60.97 93 GLU A O 1
ATOM 679 N N . SER A 1 94 ? -21.706 13.372 26.991 1.00 67.00 94 SER A N 1
ATOM 680 C CA . SER A 1 94 ? -22.448 12.490 26.082 1.00 67.00 94 SER A CA 1
ATOM 681 C C . SER A 1 94 ? -22.372 11.016 26.528 1.00 67.00 94 SER A C 1
ATOM 683 O O . SER A 1 94 ? -21.298 10.423 26.599 1.00 67.00 94 SER A O 1
ATOM 685 N N . ASN A 1 95 ? -23.526 10.401 26.831 1.00 76.94 95 ASN A N 1
ATOM 686 C CA . ASN A 1 95 ? -23.645 8.975 27.178 1.00 76.94 95 ASN A CA 1
ATOM 687 C C . ASN A 1 95 ? -23.540 8.095 25.916 1.00 76.94 95 ASN A C 1
ATOM 689 O O . ASN A 1 95 ? -24.507 7.477 25.474 1.00 76.94 95 ASN A O 1
ATOM 693 N N . ILE A 1 96 ? -22.369 8.092 25.284 1.00 82.12 96 ILE A N 1
ATOM 694 C CA . ILE A 1 96 ? -22.093 7.299 24.083 1.00 82.12 96 ILE A CA 1
ATOM 695 C C . ILE A 1 96 ? -21.334 6.040 24.501 1.00 82.12 96 ILE A C 1
ATOM 697 O O . ILE A 1 96 ? -20.326 6.120 25.197 1.00 82.12 96 ILE A O 1
ATOM 701 N N . HIS A 1 97 ? -21.810 4.873 24.065 1.00 86.06 97 HIS A N 1
ATOM 702 C CA . HIS A 1 97 ? -21.150 3.589 24.297 1.00 86.06 97 HIS A CA 1
ATOM 703 C C . HIS A 1 97 ? -21.018 2.800 22.992 1.00 86.06 97 HIS A C 1
ATOM 705 O O . HIS A 1 97 ? -21.917 2.792 22.147 1.00 86.06 97 HIS A O 1
ATOM 711 N N . VAL A 1 98 ? -19.894 2.103 22.825 1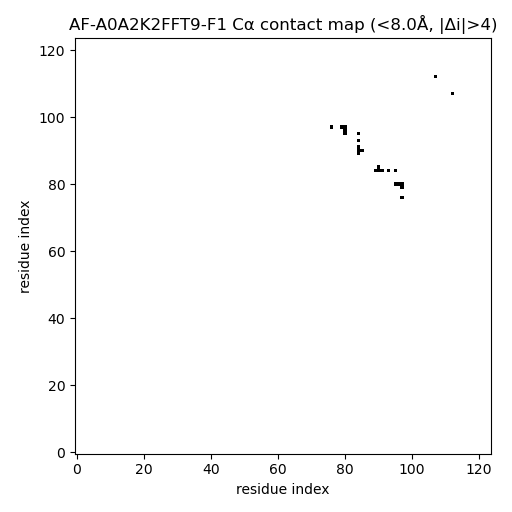.00 85.62 98 VAL A N 1
ATOM 712 C CA . VAL A 1 98 ? -19.659 1.233 21.666 1.00 85.62 98 VAL A CA 1
ATOM 713 C C . VAL A 1 98 ? -20.288 -0.132 21.933 1.00 85.62 98 VAL A C 1
ATOM 715 O O . VAL A 1 98 ? -19.834 -0.875 22.796 1.00 85.62 98 VAL A O 1
ATOM 718 N N . LYS A 1 99 ? -21.325 -0.487 21.166 1.00 87.94 99 LYS A N 1
ATOM 719 C CA . LYS A 1 99 ? -22.011 -1.787 21.283 1.00 87.94 99 LYS A CA 1
ATOM 720 C C . LYS A 1 99 ? -21.322 -2.914 20.507 1.00 87.94 99 LYS A C 1
ATOM 722 O O . LYS A 1 99 ? -21.346 -4.065 20.928 1.00 87.94 99 LYS A O 1
ATOM 727 N N . SER A 1 100 ? -20.745 -2.601 19.349 1.00 86.69 100 SER A N 1
ATOM 728 C CA . SER A 1 100 ? -20.048 -3.571 18.501 1.00 86.69 100 SER A CA 1
ATOM 729 C C . SER A 1 100 ? -19.076 -2.865 17.569 1.00 86.69 100 SER A C 1
ATOM 731 O O . SER A 1 100 ? -19.411 -1.816 17.020 1.00 86.69 100 SER A O 1
ATOM 733 N N . TYR A 1 101 ? -17.927 -3.481 17.313 1.00 90.38 101 TYR A N 1
ATOM 734 C CA . TYR A 1 101 ? -16.986 -3.047 16.285 1.00 90.38 101 TYR A CA 1
ATOM 735 C C . TYR A 1 101 ? -16.542 -4.248 15.448 1.00 90.38 101 TYR A C 1
ATOM 737 O O . TYR A 1 101 ? -16.550 -5.392 15.899 1.00 90.38 101 TYR A O 1
ATOM 745 N N . ARG A 1 102 ? -16.154 -3.980 14.201 1.00 90.06 102 ARG A N 1
ATOM 746 C CA . ARG A 1 102 ? -15.554 -4.965 13.302 1.00 90.06 102 ARG A CA 1
ATOM 747 C C . ARG A 1 102 ? -14.298 -4.358 12.705 1.00 90.06 102 ARG A C 1
ATOM 749 O O . ARG A 1 102 ? -14.359 -3.296 12.091 1.00 90.06 102 ARG A O 1
ATOM 756 N N . ARG A 1 103 ? -13.169 -5.049 12.845 1.00 86.50 103 ARG A N 1
ATOM 757 C CA . ARG A 1 103 ? -11.941 -4.676 12.139 1.00 86.50 103 ARG A CA 1
ATOM 758 C C . ARG A 1 103 ? -12.054 -5.096 10.679 1.00 86.50 103 ARG A C 1
ATOM 760 O O . ARG A 1 103 ? -12.381 -6.242 10.382 1.00 86.50 103 ARG A O 1
ATOM 767 N N . ILE A 1 104 ? -11.784 -4.160 9.779 1.00 88.50 104 ILE A N 1
ATOM 768 C CA . ILE A 1 104 ? -11.691 -4.433 8.345 1.00 88.50 104 ILE A CA 1
ATOM 769 C C . ILE A 1 104 ? -10.222 -4.759 8.039 1.00 88.50 104 ILE A C 1
ATOM 771 O O . ILE A 1 104 ? -9.347 -4.003 8.480 1.00 88.50 104 ILE A O 1
ATOM 775 N N . PRO A 1 105 ? -9.924 -5.856 7.316 1.00 83.25 105 PRO A N 1
ATOM 776 C CA . PRO A 1 105 ? -8.554 -6.178 6.937 1.00 83.25 105 PRO A CA 1
ATOM 777 C C . PRO A 1 105 ? -7.964 -5.042 6.093 1.00 83.25 105 PRO A C 1
ATOM 779 O O . PRO A 1 105 ? -8.551 -4.611 5.100 1.00 83.25 105 PRO A O 1
ATOM 782 N N . GLN A 1 106 ? -6.803 -4.533 6.505 1.00 79.25 106 GLN A N 1
ATOM 783 C CA . GLN A 1 106 ? -6.096 -3.483 5.775 1.00 79.25 106 GLN A CA 1
ATOM 784 C C . GLN A 1 106 ? -5.435 -4.088 4.530 1.00 79.25 106 GLN A C 1
ATOM 786 O O . GLN A 1 106 ? -4.371 -4.690 4.625 1.00 79.25 106 GLN A O 1
ATOM 791 N N . ILE A 1 107 ? -6.041 -3.895 3.355 1.00 81.31 107 ILE A N 1
ATOM 792 C CA . ILE A 1 107 ? -5.500 -4.323 2.047 1.00 81.31 107 ILE A CA 1
ATOM 793 C C . ILE A 1 107 ? -4.448 -3.359 1.470 1.00 81.31 107 ILE A C 1
ATOM 795 O O . ILE A 1 107 ? -4.226 -3.301 0.264 1.00 81.31 107 ILE A O 1
ATOM 799 N N . SER A 1 108 ? -3.782 -2.575 2.318 1.00 82.00 108 SER A N 1
ATOM 800 C CA . SER A 1 108 ? -2.742 -1.656 1.856 1.00 82.00 108 SER A CA 1
ATOM 801 C C . SER A 1 108 ? -1.472 -2.412 1.439 1.00 82.00 108 SER A C 1
ATOM 803 O O . SER A 1 108 ? -1.037 -3.285 2.194 1.00 82.00 108 SER A O 1
ATOM 805 N N . PRO A 1 109 ? -0.826 -2.051 0.312 1.00 86.94 109 PRO A N 1
ATOM 806 C CA . PRO A 1 109 ? 0.422 -2.678 -0.116 1.00 86.94 109 PRO A CA 1
ATOM 807 C C . PRO A 1 109 ? 1.535 -2.463 0.916 1.00 86.94 109 PRO A C 1
ATOM 809 O O . PRO A 1 109 ? 1.557 -1.448 1.618 1.00 86.94 109 PRO A O 1
ATOM 812 N N . VAL A 1 110 ? 2.486 -3.401 0.971 1.00 82.19 110 VAL A N 1
ATOM 813 C CA . VAL A 1 110 ? 3.578 -3.431 1.965 1.00 82.19 110 VAL A CA 1
ATOM 814 C C . VAL A 1 110 ? 4.379 -2.123 1.990 1.00 82.19 110 VAL A C 1
ATOM 816 O O . VAL A 1 110 ? 4.726 -1.636 3.061 1.00 82.19 110 VAL A O 1
ATOM 819 N N . TRP A 1 111 ? 4.586 -1.480 0.838 1.00 84.69 111 TRP A N 1
ATOM 820 C CA . TRP A 1 111 ? 5.273 -0.185 0.768 1.00 84.69 111 TRP A CA 1
ATOM 821 C C . TRP A 1 111 ? 4.589 0.902 1.619 1.00 84.69 111 TRP A C 1
ATOM 823 O O . TRP A 1 111 ? 5.245 1.622 2.365 1.00 84.69 111 TRP A O 1
ATOM 833 N N . ASN A 1 112 ? 3.253 0.971 1.602 1.00 88.06 112 ASN A N 1
ATOM 834 C CA . ASN A 1 112 ? 2.495 1.977 2.354 1.00 88.06 112 ASN A CA 1
ATOM 835 C C . ASN A 1 112 ? 2.511 1.734 3.875 1.00 88.06 112 ASN A C 1
ATOM 837 O O . ASN A 1 112 ? 2.342 2.663 4.670 1.00 88.06 112 ASN A O 1
ATOM 841 N N . SER A 1 113 ? 2.661 0.482 4.314 1.00 88.38 113 SER A N 1
ATOM 842 C CA . SER A 1 113 ? 2.759 0.173 5.743 1.00 88.38 113 SER A CA 1
ATOM 843 C C . SER A 1 113 ? 4.164 0.444 6.280 1.00 88.38 113 SER A C 1
ATOM 845 O O . SER A 1 113 ? 4.286 0.987 7.377 1.00 88.38 113 SER A O 1
ATOM 847 N N . VAL A 1 114 ? 5.207 0.138 5.505 1.00 88.00 114 VAL A N 1
ATOM 848 C CA . VAL A 1 114 ? 6.607 0.372 5.885 1.00 88.00 114 VAL A CA 1
ATOM 849 C C . VAL A 1 114 ? 6.931 1.866 5.926 1.00 88.00 114 VAL A C 1
ATOM 851 O O . VAL A 1 114 ? 7.377 2.344 6.966 1.00 88.00 114 VAL A O 1
ATOM 854 N N . SER A 1 115 ? 6.588 2.643 4.891 1.00 90.19 115 SER A N 1
ATOM 855 C CA . SER A 1 115 ? 6.897 4.084 4.874 1.00 90.19 115 SER A CA 1
ATOM 856 C C . SER A 1 115 ? 6.261 4.852 6.038 1.00 90.19 115 SER A C 1
ATOM 858 O O . SER A 1 115 ? 6.888 5.726 6.631 1.00 90.19 115 SER A O 1
ATOM 860 N N . ARG A 1 116 ? 5.014 4.529 6.414 1.00 88.69 116 ARG A N 1
ATOM 861 C CA . ARG A 1 116 ? 4.349 5.179 7.560 1.00 88.69 116 ARG A CA 1
ATOM 862 C C . ARG A 1 116 ? 5.042 4.864 8.882 1.00 88.69 116 ARG A C 1
ATOM 864 O O . ARG A 1 116 ? 5.165 5.751 9.721 1.00 88.69 116 ARG 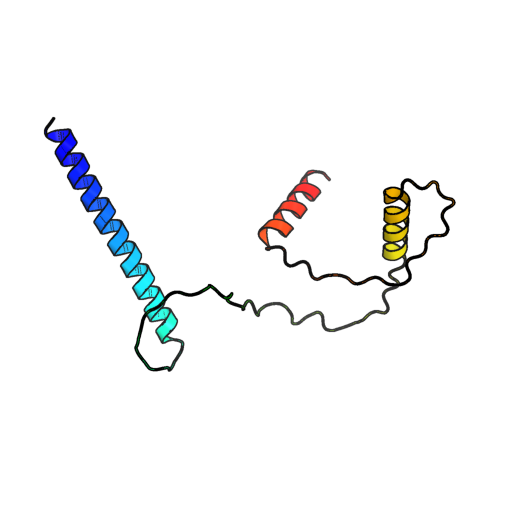A O 1
ATOM 871 N N . LYS A 1 117 ? 5.505 3.624 9.062 1.00 91.19 117 LYS A N 1
ATOM 872 C CA . LYS A 1 117 ? 6.261 3.226 10.257 1.00 91.19 117 LYS A CA 1
ATOM 873 C C . LYS A 1 117 ? 7.578 3.989 10.355 1.00 91.19 117 LYS A C 1
ATOM 875 O O . LYS A 1 117 ? 7.893 4.490 11.427 1.00 91.19 117 LYS A O 1
ATOM 880 N N . GLU A 1 118 ? 8.290 4.142 9.242 1.00 91.75 118 GLU A N 1
ATOM 881 C CA . GLU A 1 118 ? 9.535 4.917 9.182 1.00 91.75 118 GLU A CA 1
ATOM 882 C C . GLU A 1 118 ? 9.316 6.395 9.536 1.00 91.75 118 GLU A C 1
ATOM 884 O O . GLU A 1 118 ? 10.072 6.951 10.325 1.00 91.75 118 GLU A O 1
ATOM 889 N N . GLN A 1 119 ? 8.251 7.027 9.027 1.00 91.69 119 GLN A N 1
ATOM 890 C CA . GLN A 1 119 ? 7.924 8.429 9.335 1.00 91.69 119 GLN A CA 1
ATOM 891 C C . GLN A 1 119 ? 7.596 8.662 10.814 1.00 91.69 119 GLN A C 1
ATOM 893 O O . GLN A 1 119 ? 7.941 9.704 11.367 1.00 91.69 119 GLN A O 1
ATOM 898 N N . ILE A 1 120 ? 6.914 7.707 11.450 1.00 92.56 120 ILE A N 1
ATOM 899 C CA . ILE A 1 120 ? 6.583 7.782 12.876 1.00 92.56 120 ILE A CA 1
ATOM 900 C C . ILE A 1 120 ? 7.845 7.560 13.713 1.00 92.56 120 ILE A C 1
ATOM 902 O O . ILE A 1 120 ? 8.109 8.344 14.617 1.00 92.56 120 ILE A O 1
ATOM 906 N N . ALA A 1 121 ? 8.653 6.549 13.377 1.00 91.88 121 ALA A N 1
ATOM 907 C CA . ALA A 1 121 ? 9.908 6.259 14.068 1.00 91.88 121 ALA A CA 1
ATOM 908 C C . ALA A 1 121 ? 10.926 7.404 13.951 1.00 91.88 121 ALA A C 1
ATOM 910 O O . ALA A 1 121 ? 11.635 7.679 14.905 1.00 91.88 121 ALA A O 1
ATOM 911 N N . ALA A 1 122 ? 10.971 8.102 12.814 1.00 91.25 122 ALA A N 1
ATOM 912 C CA . ALA A 1 122 ? 11.852 9.253 12.613 1.00 91.25 122 ALA A CA 1
ATOM 913 C C . ALA A 1 122 ? 11.429 10.512 13.396 1.00 91.25 122 ALA A C 1
ATOM 915 O O . ALA A 1 122 ? 12.175 11.489 13.433 1.00 91.25 122 ALA A O 1
ATOM 916 N N . LYS A 1 123 ? 10.213 10.529 13.957 1.00 83.38 123 LYS A N 1
ATOM 917 C CA . LYS A 1 123 ? 9.657 11.651 14.732 1.00 83.38 123 LYS A CA 1
ATOM 918 C C . LYS A 1 123 ? 9.606 11.386 16.241 1.00 83.38 123 LYS A C 1
ATOM 920 O O . LYS A 1 123 ? 9.189 12.284 16.972 1.00 83.38 123 LYS A O 1
ATOM 925 N N . LEU A 1 124 ? 9.987 10.183 16.666 1.00 68.62 124 LEU A N 1
ATOM 926 C CA . LEU A 1 124 ? 10.171 9.765 18.059 1.00 68.62 124 LEU A CA 1
ATOM 927 C C . LEU A 1 124 ? 11.630 9.978 18.471 1.00 68.62 124 LEU A C 1
ATOM 929 O O . LEU A 1 124 ? 11.833 10.355 19.643 1.00 68.62 124 LEU A O 1
#

Secondary structure (DSSP, 8-state):
-HHHHHHHHHHHHHHHHHHHHHHHHHHHHHHHHHHTS----------------------S-SS--S------THHHHHHHHHHHHHHTT--TT---------PPP----HHHHHHHHHHHHTT-

Solvent-accessible surface area (backbone atoms only — not comparable to full-atom values): 8385 Å² total; per-residue (Å²): 114,70,70,62,55,52,50,50,51,51,51,53,51,51,53,52,50,52,53,52,52,53,52,50,51,53,49,50,51,50,51,56,62,48,65,76,59,78,87,80,88,77,90,83,80,90,72,91,75,80,91,74,83,85,87,82,83,89,76,89,84,88,84,75,92,69,74,90,59,88,64,81,55,56,67,56,51,50,52,52,42,52,51,50,38,57,74,70,72,49,66,98,79,69,93,71,78,84,88,79,87,79,90,75,84,80,86,68,57,69,68,67,58,51,54,54,51,51,58,52,60,76,74,109

InterPro domains:
  IPR005899 Sodium ion-translocating decarboxylase [PF04277] (4-87)
  IPR005899 Sodium ion-translocating decarboxylase [TIGR01195] (4-86)